Protein AF-A0A443RSM8-F1 (afdb_monomer)

InterPro domains:
  IPR013320 Concanavalin A-like lectin/glucanase domain superfamily [SSF49899] (10-78)

pLDDT: mean 83.16, std 14.56, range [38.69, 96.0]

Mean predicted aligned error: 7.34 Å

Solvent-accessible surface area (backbone atoms only — not comparable to full-atom values): 5716 Å² total; per-residue (Å²): 133,85,79,81,74,86,79,85,79,85,84,87,78,64,90,92,62,83,86,87,75,87,85,68,90,76,60,102,72,84,86,89,88,88,85,87,88,75,90,67,39,63,47,83,76,46,79,48,73,63,98,66,31,37,43,38,34,34,33,53,88,66,40,52,34,39,39,37,26,84,66,84,58,81,48,77,48,67,68,80,130

Nearest PDB structures (foldseek):
  6pnq-assembly1_A  TM=8.403E-01  e=1.232E-01  Mus musculus
  8vl3-assembly1_A  TM=7.201E-01  e=1.309E-01  synthetic construct
  4fmb-assembly2_C  TM=6.339E-01  e=2.168E+00  Shigella flexneri

Structure (mmCIF, N/CA/C/O backbone):
data_AF-A0A443RSM8-F1
#
_entry.id   AF-A0A443RSM8-F1
#
loop_
_atom_site.group_PDB
_atom_site.id
_atom_site.type_symbol
_atom_site.label_atom_id
_atom_site.label_alt_id
_atom_site.label_comp_id
_atom_site.label_asym_id
_atom_site.label_entity_id
_atom_site.label_seq_id
_atom_site.pdbx_PDB_ins_code
_atom_site.Cartn_x
_atom_site.Cartn_y
_atom_site.Cartn_z
_atom_site.occupancy
_atom_site.B_iso_or_equiv
_atom_site.auth_seq_id
_atom_site.auth_comp_id
_atom_site.auth_asym_id
_atom_site.auth_atom_id
_atom_site.pdbx_PDB_model_num
ATOM 1 N N . MET A 1 1 ? -12.048 18.110 -30.670 1.00 38.69 1 MET A N 1
ATOM 2 C CA . MET A 1 1 ? -11.204 18.098 -29.453 1.00 38.69 1 MET A CA 1
ATOM 3 C C . MET A 1 1 ? -12.062 17.638 -28.274 1.00 38.69 1 MET A C 1
ATOM 5 O O . MET A 1 1 ? -12.815 18.439 -27.737 1.00 38.69 1 MET A O 1
ATOM 9 N N . LEU A 1 2 ? -12.052 16.342 -27.930 1.00 39.84 2 LEU A N 1
ATOM 10 C CA . LEU A 1 2 ? -12.844 15.834 -26.801 1.00 39.84 2 LEU A CA 1
ATOM 11 C C . LEU A 1 2 ? -12.265 16.369 -25.486 1.00 39.84 2 LEU A C 1
ATOM 13 O O . LEU A 1 2 ? -11.129 16.059 -25.128 1.00 39.84 2 LEU A O 1
ATOM 17 N N . LYS A 1 3 ? -13.054 17.160 -24.750 1.00 47.25 3 LYS A N 1
ATOM 18 C CA . LYS A 1 3 ? -12.794 17.428 -23.333 1.00 47.25 3 LYS A CA 1
ATOM 19 C C . LYS A 1 3 ? -12.831 16.078 -22.614 1.00 47.25 3 LYS A C 1
ATOM 21 O O . LYS A 1 3 ? -13.896 15.477 -22.515 1.00 47.25 3 LYS A O 1
ATOM 26 N N . LYS A 1 4 ? -11.682 15.587 -22.135 1.00 49.06 4 LYS A N 1
ATOM 27 C CA . LYS A 1 4 ? -11.636 14.434 -21.224 1.00 49.06 4 LYS A CA 1
ATOM 28 C C . LYS A 1 4 ? -12.460 14.798 -19.984 1.00 49.06 4 LYS A C 1
ATOM 30 O O . LYS A 1 4 ? -12.012 15.593 -19.158 1.00 49.06 4 LYS A O 1
ATOM 35 N N . SER A 1 5 ? -13.679 14.272 -19.887 1.00 48.25 5 SER A N 1
ATOM 36 C CA . SER A 1 5 ? -14.498 14.385 -18.682 1.00 48.25 5 SER A CA 1
ATOM 37 C C . SER A 1 5 ? -13.730 13.771 -17.517 1.00 48.25 5 SER A C 1
ATOM 39 O O . SER A 1 5 ? -13.288 12.625 -17.595 1.00 48.25 5 SER A O 1
ATOM 41 N N . LYS A 1 6 ? -13.554 14.529 -16.432 1.00 57.00 6 LYS A N 1
ATOM 42 C CA . LYS A 1 6 ? -13.093 13.969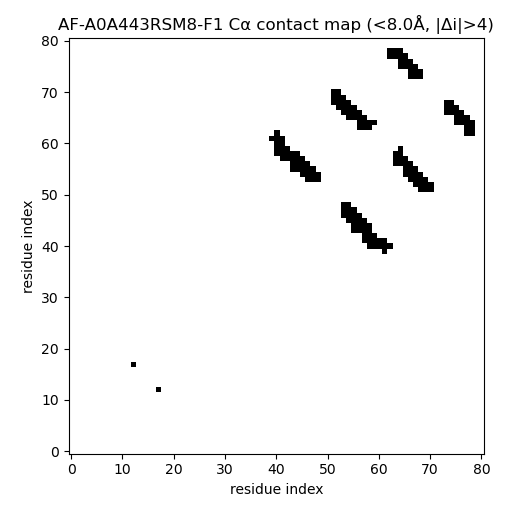 -15.160 1.00 57.00 6 LYS A CA 1
ATOM 43 C C . LYS A 1 6 ? -14.230 13.127 -14.595 1.00 57.00 6 LYS A C 1
ATOM 45 O O . LYS A 1 6 ? -15.160 13.662 -14.001 1.00 57.00 6 LYS A O 1
ATOM 50 N N . ILE A 1 7 ? -14.174 11.821 -14.822 1.00 60.72 7 ILE A N 1
ATOM 51 C CA . ILE A 1 7 ? -15.089 10.876 -14.190 1.00 60.72 7 ILE A CA 1
ATOM 52 C C . ILE A 1 7 ? -14.602 10.689 -12.754 1.00 60.72 7 ILE A C 1
ATOM 54 O O . ILE A 1 7 ? -13.539 10.118 -12.517 1.00 60.72 7 ILE A O 1
ATOM 58 N N . TYR A 1 8 ? -15.362 11.208 -11.795 1.00 60.06 8 TYR A N 1
ATOM 59 C CA . TYR A 1 8 ? -15.190 10.880 -10.385 1.00 60.06 8 TYR A CA 1
ATOM 60 C C . TYR A 1 8 ? -16.043 9.646 -10.098 1.00 60.06 8 TYR A C 1
ATOM 62 O O . TYR A 1 8 ? -17.249 9.758 -9.900 1.00 60.06 8 TYR A O 1
ATOM 70 N N . ALA A 1 9 ? -15.428 8.467 -10.134 1.00 74.94 9 ALA A N 1
ATOM 71 C CA . ALA A 1 9 ? -16.083 7.222 -9.755 1.00 74.94 9 ALA A CA 1
ATOM 72 C C . ALA A 1 9 ? -15.723 6.879 -8.305 1.00 74.94 9 ALA A C 1
ATOM 74 O O . ALA A 1 9 ? -14.547 6.829 -7.945 1.00 74.94 9 ALA A O 1
ATOM 75 N N . PHE A 1 10 ? -16.740 6.643 -7.478 1.00 86.00 10 PHE A N 1
ATOM 76 C CA . PHE A 1 10 ? -16.567 6.035 -6.164 1.00 86.00 10 PHE A CA 1
ATOM 77 C C . PHE A 1 10 ? -16.790 4.534 -6.299 1.00 86.00 10 PHE A C 1
ATOM 79 O O . PHE A 1 10 ? -17.739 4.100 -6.948 1.00 86.00 10 PHE A O 1
ATOM 86 N N . VAL A 1 11 ? -15.921 3.746 -5.679 1.00 90.12 11 VAL A N 1
ATOM 87 C CA . VAL A 1 11 ? -16.021 2.288 -5.660 1.00 90.12 11 VAL A CA 1
ATOM 88 C C . VAL A 1 11 ? -15.847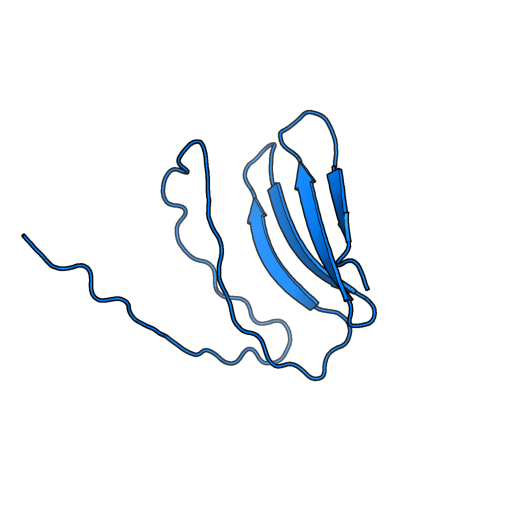 1.802 -4.226 1.00 90.12 11 VAL A C 1
ATOM 90 O O . VAL A 1 11 ? -15.063 2.365 -3.459 1.00 90.12 11 VAL A O 1
ATOM 93 N N . SER A 1 12 ? -16.601 0.771 -3.859 1.00 92.31 12 SER A N 1
ATOM 94 C CA . SER A 1 12 ? -16.481 0.095 -2.571 1.00 92.31 12 SER A CA 1
ATOM 95 C C . SER A 1 12 ? -15.880 -1.286 -2.781 1.00 92.31 12 SER A C 1
ATOM 97 O O . SER A 1 12 ? -16.373 -2.071 -3.589 1.00 92.31 12 SER A O 1
ATOM 99 N N . PHE A 1 13 ? -14.817 -1.574 -2.037 1.00 92.25 13 PHE A N 1
ATOM 100 C CA . PHE A 1 13 ? -14.182 -2.883 -2.003 1.00 92.25 13 PHE A CA 1
ATOM 101 C C . PHE A 1 13 ? -14.620 -3.609 -0.735 1.00 92.25 13 PHE A C 1
ATOM 103 O O . PHE A 1 13 ? -14.539 -3.059 0.365 1.00 92.25 13 PHE A O 1
ATOM 110 N N . TYR A 1 14 ? -15.085 -4.841 -0.909 1.00 89.69 14 TYR A N 1
ATOM 111 C CA . TYR A 1 14 ? -15.415 -5.761 0.171 1.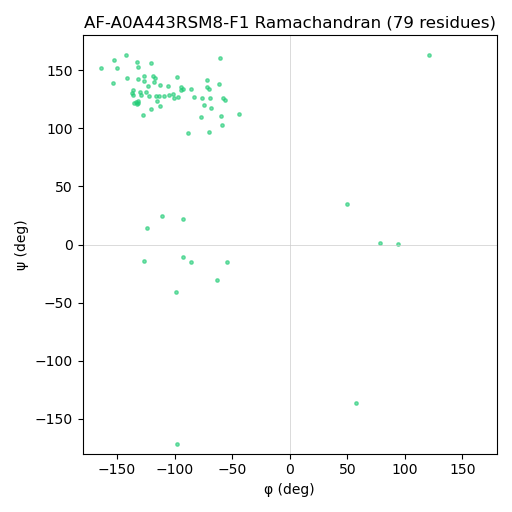00 89.69 14 TYR A CA 1
ATOM 112 C C . TYR A 1 14 ? -14.480 -6.964 0.061 1.00 89.69 14 TYR A C 1
ATOM 114 O O . TYR A 1 14 ? -14.140 -7.382 -1.050 1.00 89.69 14 TYR A O 1
ATOM 122 N N . ASP A 1 15 ? -14.066 -7.492 1.208 1.00 87.19 15 ASP A N 1
ATOM 123 C CA . ASP A 1 15 ? -13.163 -8.640 1.315 1.00 87.19 15 ASP A CA 1
ATOM 124 C C . ASP A 1 15 ? -11.817 -8.413 0.600 1.00 87.19 15 ASP A C 1
ATOM 126 O O . ASP A 1 15 ? -11.213 -7.350 0.736 1.00 87.19 15 ASP A O 1
ATOM 130 N N . SER A 1 16 ? -11.323 -9.411 -0.135 1.00 87.75 16 SER A N 1
ATOM 131 C CA . SER A 1 16 ? -10.040 -9.397 -0.851 1.00 87.75 16 SER A CA 1
ATOM 132 C C . SER A 1 16 ? -10.157 -8.939 -2.311 1.00 87.75 16 SER A C 1
ATOM 134 O O . SER A 1 16 ? -9.306 -9.257 -3.143 1.00 87.75 16 SER A O 1
ATOM 136 N N . ARG A 1 17 ? -11.223 -8.208 -2.656 1.00 88.81 17 ARG A N 1
ATOM 137 C CA . ARG A 1 17 ? -11.459 -7.752 -4.030 1.00 88.81 17 ARG A CA 1
ATOM 138 C C . ARG A 1 17 ? -10.491 -6.642 -4.431 1.00 88.81 17 ARG A C 1
ATOM 140 O O . ARG A 1 17 ? -10.226 -5.725 -3.660 1.00 88.81 17 ARG A O 1
ATOM 147 N N . LEU A 1 18 ? -10.051 -6.693 -5.686 1.00 90.31 18 LEU A N 1
ATOM 148 C CA . LEU A 1 18 ? -9.213 -5.680 -6.320 1.00 90.31 18 LEU A CA 1
ATOM 149 C C . LEU A 1 18 ? -9.765 -5.317 -7.698 1.00 90.31 18 LEU A C 1
ATOM 151 O O . LEU A 1 18 ? -10.466 -6.110 -8.327 1.00 90.31 18 LEU A O 1
ATOM 155 N N . LEU A 1 19 ? -9.421 -4.122 -8.170 1.00 90.31 19 LEU A N 1
ATOM 156 C CA . LEU A 1 19 ? -9.677 -3.678 -9.535 1.00 90.31 19 LEU A CA 1
ATOM 157 C C . LEU A 1 19 ? -8.333 -3.534 -10.246 1.00 90.31 19 LEU A C 1
ATOM 159 O O . LEU A 1 19 ? -7.502 -2.734 -9.823 1.00 90.31 19 LEU A O 1
ATOM 163 N N . SER A 1 20 ? -8.138 -4.299 -11.319 1.00 89.94 20 SER A N 1
ATOM 164 C CA . SER A 1 20 ? -6.979 -4.148 -12.198 1.00 89.94 20 SER A CA 1
ATOM 165 C C . SER A 1 20 ? -7.342 -3.234 -13.363 1.00 89.94 20 SER A C 1
ATOM 167 O O . SER A 1 20 ? -8.402 -3.391 -13.972 1.00 89.94 20 SER A O 1
ATOM 169 N N . LEU A 1 21 ? -6.479 -2.265 -13.650 1.00 85.12 21 LEU A N 1
ATOM 170 C CA . LEU A 1 21 ? -6.643 -1.309 -14.741 1.00 85.12 21 LEU A CA 1
ATOM 171 C C . LEU A 1 21 ? -5.477 -1.472 -15.723 1.00 85.12 21 LEU A C 1
ATOM 173 O O . LEU A 1 21 ? -4.361 -1.756 -15.281 1.00 85.12 21 LEU A O 1
ATOM 177 N N . PRO A 1 22 ? -5.702 -1.291 -17.037 1.00 81.44 22 PRO A N 1
ATOM 178 C CA . PRO A 1 22 ? -4.624 -1.353 -18.011 1.00 81.44 22 PRO A CA 1
ATOM 179 C C . PRO A 1 22 ? -3.592 -0.260 -17.722 1.00 81.44 22 PRO A C 1
ATOM 181 O O . PRO A 1 22 ? -3.935 0.882 -17.407 1.00 81.44 22 PRO A O 1
ATOM 184 N N . PHE A 1 23 ? -2.322 -0.629 -17.835 1.00 70.56 23 PHE A N 1
ATOM 185 C CA . PHE A 1 23 ? -1.211 0.288 -17.648 1.00 70.56 23 PHE A CA 1
ATOM 186 C C . PHE A 1 23 ? -1.105 1.213 -18.868 1.00 70.56 23 PHE A C 1
ATOM 188 O O . PHE A 1 23 ? -0.928 0.736 -19.988 1.00 70.56 23 PHE A O 1
ATOM 195 N N . GLU A 1 24 ? -1.215 2.529 -18.677 1.00 64.69 24 GLU A N 1
ATOM 196 C CA . GLU A 1 24 ? -0.813 3.490 -19.710 1.00 64.69 24 GLU A CA 1
ATOM 197 C C . GLU A 1 24 ? 0.639 3.904 -19.480 1.00 64.69 24 GLU A C 1
ATOM 199 O O . GLU A 1 24 ? 1.018 4.223 -18.353 1.00 64.69 24 GLU A O 1
ATOM 204 N N . ASN A 1 25 ? 1.433 3.913 -20.558 1.00 55.88 25 ASN A N 1
ATOM 205 C CA . ASN A 1 25 ? 2.860 4.239 -20.547 1.00 55.88 25 ASN A CA 1
ATOM 206 C C . ASN A 1 25 ? 3.150 5.468 -19.674 1.00 55.88 25 ASN A C 1
ATOM 208 O O . ASN A 1 25 ? 2.744 6.596 -19.978 1.00 55.88 25 ASN A O 1
ATOM 212 N N . SER A 1 26 ? 3.851 5.230 -18.567 1.00 56.88 26 SER A N 1
ATOM 213 C CA . SER A 1 26 ? 4.109 6.232 -17.547 1.00 56.88 26 SER A CA 1
ATOM 214 C C . SER A 1 26 ? 5.063 7.296 -18.076 1.00 56.88 26 SER A C 1
ATOM 216 O O . SER A 1 26 ? 6.172 7.006 -18.525 1.00 56.88 26 SER A O 1
ATOM 218 N N . ARG A 1 27 ? 4.640 8.557 -17.980 1.00 61.53 27 ARG A N 1
ATOM 219 C CA . ARG A 1 27 ? 5.536 9.712 -18.100 1.00 61.53 27 ARG A CA 1
ATOM 220 C C . ARG A 1 27 ? 6.595 9.641 -16.991 1.00 61.53 27 ARG A C 1
ATOM 222 O O . ARG A 1 27 ? 6.355 9.033 -15.951 1.00 61.53 27 ARG A O 1
ATOM 229 N N . SER A 1 28 ? 7.712 10.347 -17.166 1.00 67.19 28 SER A N 1
ATOM 230 C CA . SER A 1 28 ? 8.785 10.478 -16.159 1.00 67.19 28 SER A CA 1
ATOM 231 C C . SER A 1 28 ? 8.308 10.978 -14.787 1.00 67.19 28 SER A C 1
ATOM 233 O O . SER A 1 28 ? 9.025 10.873 -13.797 1.00 67.19 28 SER A O 1
ATOM 235 N N . THR A 1 29 ? 7.096 11.531 -14.702 1.00 72.56 29 THR A N 1
ATOM 236 C CA . THR A 1 29 ? 6.443 11.914 -13.451 1.00 72.56 29 THR A CA 1
ATOM 237 C C . THR A 1 29 ? 4.983 11.476 -13.460 1.00 72.56 29 THR A C 1
ATOM 239 O O . THR A 1 29 ? 4.247 11.755 -14.409 1.00 72.56 29 THR A O 1
ATOM 242 N N . SER A 1 30 ? 4.554 10.848 -12.366 1.00 76.00 30 SER A N 1
ATOM 243 C CA . SER A 1 30 ? 3.167 10.441 -12.131 1.00 76.00 30 SER A CA 1
ATOM 244 C C . SER A 1 30 ? 2.610 11.149 -10.898 1.00 76.00 30 SER A C 1
ATOM 246 O O . SER A 1 30 ? 3.301 11.300 -9.893 1.00 76.00 30 SER A O 1
ATOM 248 N N . LYS A 1 31 ? 1.350 11.592 -10.965 1.00 82.62 31 LYS A N 1
ATOM 249 C CA . LYS A 1 31 ? 0.637 12.200 -9.833 1.00 82.62 31 LYS A CA 1
ATOM 250 C C . LYS A 1 31 ? -0.601 11.374 -9.520 1.00 82.62 31 LYS A C 1
ATOM 252 O O . LYS A 1 31 ? -1.514 11.302 -10.338 1.00 82.62 31 LYS A O 1
ATOM 257 N N . ILE A 1 32 ? -0.633 10.792 -8.327 1.00 83.31 32 ILE A N 1
ATOM 258 C CA . ILE A 1 32 ? -1.752 9.986 -7.839 1.00 83.31 32 ILE A CA 1
ATOM 259 C C . ILE A 1 32 ? -2.522 10.812 -6.806 1.00 83.31 32 ILE A C 1
ATOM 261 O O . ILE A 1 32 ? -1.934 11.362 -5.877 1.00 83.31 32 ILE A O 1
ATOM 265 N N . LEU A 1 33 ? -3.840 10.919 -6.981 1.00 87.50 33 LEU A N 1
ATOM 266 C CA . LEU A 1 33 ? -4.742 11.582 -6.043 1.00 87.50 33 LEU A CA 1
ATOM 267 C C . LEU A 1 33 ? -5.955 10.684 -5.808 1.00 87.50 33 LEU A C 1
ATOM 269 O O . LEU A 1 33 ? -6.670 10.359 -6.752 1.00 87.50 33 LEU A O 1
ATOM 273 N N . PHE A 1 34 ? -6.205 10.322 -4.553 1.00 87.50 34 PHE A N 1
ATOM 274 C CA . PHE A 1 34 ? -7.364 9.525 -4.159 1.00 87.50 34 PHE A CA 1
ATOM 275 C C . PHE A 1 34 ? -7.931 10.001 -2.820 1.00 87.50 34 PHE A C 1
ATOM 277 O O . PHE A 1 34 ? -7.279 10.710 -2.056 1.00 87.50 34 PHE A O 1
ATOM 284 N N . ARG A 1 35 ? -9.169 9.589 -2.540 1.00 91.00 35 ARG A N 1
ATOM 285 C CA . ARG A 1 35 ? -9.807 9.693 -1.226 1.00 91.00 35 ARG A CA 1
ATOM 286 C C . ARG A 1 35 ? -10.262 8.300 -0.833 1.00 91.00 35 ARG A C 1
ATOM 288 O O . ARG A 1 35 ? -10.917 7.633 -1.628 1.00 91.00 35 ARG A O 1
ATOM 295 N N . ILE A 1 36 ? -9.934 7.883 0.380 1.00 91.81 36 ILE A N 1
ATOM 296 C CA . ILE A 1 36 ? -10.323 6.582 0.914 1.00 91.81 36 ILE A CA 1
ATOM 297 C C . ILE A 1 36 ? -11.031 6.753 2.254 1.00 91.81 36 ILE A C 1
ATOM 299 O O . ILE A 1 36 ? -10.691 7.633 3.043 1.00 91.81 36 ILE A O 1
ATOM 303 N N . LYS A 1 37 ? -12.019 5.894 2.502 1.00 93.88 37 LYS A N 1
ATOM 304 C CA . LYS A 1 37 ? -12.650 5.700 3.805 1.00 93.88 37 LYS A CA 1
ATOM 305 C C . LYS A 1 37 ? -12.711 4.200 4.072 1.00 93.88 37 LYS A C 1
ATOM 307 O O . LYS A 1 37 ? -13.296 3.466 3.284 1.00 93.88 37 LYS A O 1
ATOM 312 N N . THR A 1 38 ? -12.104 3.750 5.164 1.00 94.44 38 THR A N 1
ATOM 313 C CA . THR A 1 38 ? -12.095 2.341 5.572 1.00 94.44 38 THR A CA 1
ATOM 314 C C . THR A 1 38 ? -12.015 2.237 7.093 1.00 94.44 38 THR A C 1
ATOM 316 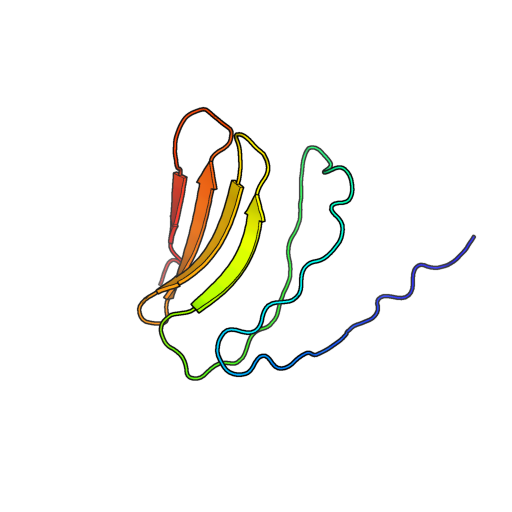O O . THR A 1 38 ? -11.490 3.138 7.740 1.00 94.44 38 THR A O 1
ATOM 319 N N . TYR A 1 39 ? -12.549 1.152 7.656 1.00 94.69 39 TYR A N 1
ATOM 320 C CA . TYR A 1 39 ? -12.363 0.789 9.068 1.00 94.69 39 TYR A CA 1
ATOM 321 C C . TYR A 1 39 ? -11.171 -0.161 9.271 1.00 94.69 39 TYR A C 1
ATOM 323 O O . TYR A 1 39 ? -10.786 -0.446 10.401 1.00 94.69 39 TYR A O 1
ATOM 331 N N . ARG A 1 40 ? -10.606 -0.703 8.184 1.00 94.69 40 ARG A N 1
ATOM 332 C CA . ARG A 1 40 ? -9.452 -1.604 8.246 1.00 94.69 40 ARG A CA 1
ATOM 333 C C . ARG A 1 40 ? -8.210 -0.794 8.608 1.00 94.69 40 ARG A C 1
ATOM 335 O O . ARG A 1 40 ? -7.986 0.255 8.023 1.00 94.69 40 ARG A O 1
ATOM 342 N N . SER A 1 41 ? -7.387 -1.304 9.522 1.00 95.19 41 SER A N 1
ATOM 343 C CA . SER A 1 41 ? -6.076 -0.723 9.854 1.00 95.19 41 SER A CA 1
ATOM 344 C C . SER A 1 41 ? -4.955 -1.202 8.925 1.00 95.19 41 SER A C 1
ATOM 346 O O . SER A 1 41 ? -3.888 -0.592 8.897 1.00 95.19 41 SER A O 1
ATOM 348 N N . HIS A 1 42 ? -5.205 -2.276 8.169 1.00 95.38 42 HIS A N 1
ATOM 349 C CA . HIS A 1 42 ? -4.266 -2.892 7.235 1.00 95.38 42 HIS A CA 1
ATOM 350 C C . HIS A 1 42 ? -4.942 -3.142 5.891 1.00 95.38 42 HIS A C 1
ATOM 352 O O . HIS A 1 42 ? -5.976 -3.812 5.844 1.00 95.38 42 HIS A O 1
ATOM 358 N N . ALA A 1 43 ? -4.380 -2.593 4.813 1.00 94.38 43 ALA A N 1
ATOM 359 C CA . ALA A 1 43 ? -4.892 -2.778 3.455 1.00 94.38 43 ALA A CA 1
ATOM 360 C C . ALA A 1 43 ? -3.858 -2.377 2.393 1.00 94.38 43 ALA A C 1
ATOM 362 O O . ALA A 1 43 ? -3.059 -1.465 2.607 1.00 94.38 43 ALA A O 1
ATOM 363 N N . ILE A 1 44 ? -3.934 -2.997 1.214 1.00 94.75 44 ILE A N 1
ATOM 364 C CA . ILE A 1 44 ? -3.315 -2.458 -0.002 1.00 94.75 44 ILE A CA 1
ATOM 365 C C . ILE A 1 44 ? -4.285 -1.437 -0.592 1.00 94.75 44 ILE A C 1
ATOM 367 O O . ILE A 1 44 ? -5.457 -1.743 -0.801 1.00 94.75 44 ILE A O 1
ATOM 371 N N . ILE A 1 45 ? -3.800 -0.221 -0.838 1.00 94.25 45 ILE A N 1
ATOM 372 C CA . ILE A 1 45 ? -4.606 0.870 -1.398 1.00 94.25 45 ILE A CA 1
ATOM 373 C C . ILE A 1 45 ? -4.374 0.999 -2.900 1.00 94.25 45 ILE A C 1
ATOM 375 O O . ILE A 1 45 ? -5.314 1.229 -3.657 1.00 94.25 45 ILE A O 1
ATOM 379 N N . PHE A 1 46 ? -3.123 0.858 -3.333 1.00 93.31 46 PHE A N 1
ATOM 380 C CA . PHE A 1 46 ? -2.735 0.979 -4.732 1.00 93.31 46 PHE A CA 1
ATOM 381 C C . PHE A 1 46 ? -1.468 0.172 -4.999 1.00 93.31 46 PHE A C 1
ATOM 383 O O . PHE A 1 46 ? -0.535 0.220 -4.198 1.00 93.31 46 PHE A O 1
ATOM 390 N N . LEU A 1 47 ? -1.423 -0.515 -6.138 1.00 92.81 47 LEU A N 1
ATOM 391 C CA . LEU A 1 47 ? -0.237 -1.198 -6.633 1.00 92.81 47 LEU A CA 1
ATOM 392 C C . LEU A 1 47 ? -0.093 -0.939 -8.131 1.00 92.81 47 LEU A C 1
ATOM 394 O O . LEU A 1 47 ? -1.022 -1.154 -8.905 1.00 92.81 47 LEU A O 1
ATOM 398 N N . SER A 1 48 ? 1.104 -0.526 -8.515 1.00 90.06 48 SER A N 1
ATOM 399 C CA . SER A 1 48 ? 1.575 -0.482 -9.890 1.00 90.06 48 SER A CA 1
ATOM 400 C C . SER A 1 48 ? 2.902 -1.220 -9.921 1.00 90.06 48 SER A C 1
ATOM 402 O O . SER A 1 48 ? 3.858 -0.731 -9.328 1.00 90.06 48 SER A O 1
ATOM 404 N N . ALA A 1 49 ? 2.966 -2.380 -10.565 1.00 89.19 49 ALA A N 1
ATOM 405 C CA . ALA A 1 49 ? 4.176 -3.194 -10.617 1.00 89.19 49 ALA A CA 1
ATOM 406 C C . ALA A 1 49 ? 4.497 -3.582 -12.059 1.00 89.19 49 ALA A C 1
ATOM 408 O O . ALA A 1 49 ? 3.634 -4.093 -12.775 1.00 89.19 49 ALA A O 1
ATOM 409 N N . GLY A 1 50 ? 5.736 -3.327 -12.457 1.00 85.81 50 GLY A N 1
ATOM 410 C CA . GLY A 1 50 ? 6.363 -3.905 -13.630 1.00 85.81 50 GLY A CA 1
ATOM 411 C C . GLY A 1 50 ? 7.247 -5.097 -13.248 1.00 85.81 50 GLY A C 1
ATOM 412 O O . GLY A 1 50 ? 7.244 -5.552 -12.103 1.00 85.81 50 GLY A O 1
ATOM 413 N N . PRO A 1 51 ? 8.020 -5.633 -14.206 1.00 85.44 51 PRO A N 1
ATOM 414 C CA . PRO A 1 51 ? 8.896 -6.778 -13.961 1.00 85.44 51 PRO A CA 1
ATOM 415 C C . PRO A 1 51 ? 10.018 -6.512 -12.948 1.00 85.44 51 PRO A C 1
ATOM 417 O O . PRO A 1 51 ? 10.468 -7.438 -12.281 1.00 85.44 51 PRO A O 1
ATOM 420 N N . MET A 1 52 ? 10.498 -5.267 -12.866 1.00 85.31 52 MET A N 1
ATOM 421 C CA . MET A 1 52 ? 11.689 -4.882 -12.089 1.00 85.31 52 MET A CA 1
ATOM 422 C C . MET A 1 52 ? 11.418 -3.732 -11.113 1.00 85.31 52 MET A C 1
ATOM 424 O O . MET A 1 52 ? 12.234 -3.458 -10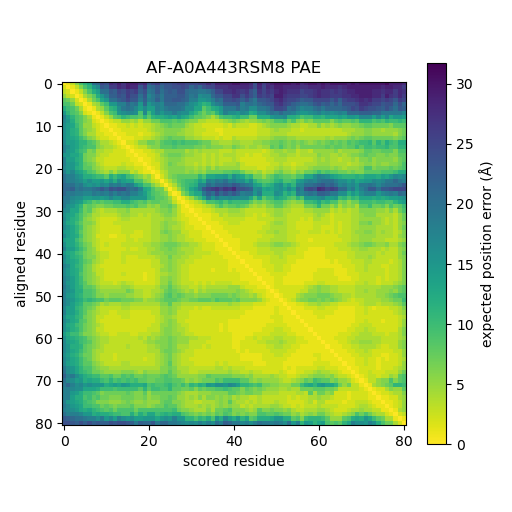.233 1.00 85.31 52 MET A O 1
ATOM 428 N N . ASP A 1 53 ? 10.290 -3.046 -11.271 1.00 88.31 53 ASP A N 1
ATOM 429 C CA . ASP A 1 53 ? 9.932 -1.850 -10.532 1.00 88.31 53 ASP A CA 1
ATOM 430 C C . ASP A 1 53 ? 8.509 -1.939 -9.985 1.00 88.31 53 ASP A C 1
ATOM 432 O O . ASP A 1 53 ? 7.639 -2.633 -10.512 1.00 88.31 53 ASP A O 1
ATOM 436 N N . TYR A 1 54 ? 8.260 -1.238 -8.886 1.00 91.31 54 TYR A N 1
ATOM 437 C CA . TYR A 1 54 ? 6.912 -1.107 -8.366 1.00 91.31 54 TYR A CA 1
ATOM 438 C C . TYR A 1 54 ? 6.731 0.186 -7.589 1.00 91.31 54 TYR A C 1
ATOM 440 O O . TYR A 1 54 ? 7.671 0.771 -7.055 1.00 91.31 54 TYR A O 1
ATOM 448 N N . PHE A 1 55 ? 5.470 0.571 -7.472 1.00 91.62 55 PHE A N 1
ATOM 449 C CA . PHE A 1 55 ? 4.984 1.619 -6.603 1.00 91.62 55 PHE A CA 1
ATOM 450 C C . PHE A 1 55 ? 3.763 1.096 -5.844 1.00 91.62 55 PHE A C 1
ATOM 452 O O . PHE A 1 55 ? 2.766 0.680 -6.441 1.00 91.62 55 PHE A O 1
ATOM 459 N N . LEU A 1 56 ? 3.851 1.102 -4.519 1.00 94.38 56 LEU A N 1
ATOM 460 C CA . LEU A 1 56 ? 2.889 0.490 -3.613 1.00 94.38 56 LEU A CA 1
ATOM 461 C C . LEU A 1 56 ? 2.477 1.494 -2.537 1.00 94.38 56 LEU A C 1
ATOM 463 O O . LEU A 1 56 ? 3.318 2.102 -1.879 1.00 94.38 56 LEU A O 1
ATOM 467 N N . ILE A 1 57 ? 1.170 1.633 -2.329 1.00 95.19 57 ILE A N 1
ATOM 468 C CA . ILE A 1 57 ? 0.602 2.371 -1.202 1.00 95.19 57 ILE A CA 1
ATOM 469 C C . ILE A 1 57 ? -0.159 1.389 -0.321 1.00 95.19 57 ILE A C 1
ATOM 471 O O . ILE A 1 57 ? -1.101 0.733 -0.776 1.00 95.19 57 ILE A O 1
ATOM 475 N N . THR A 1 58 ? 0.218 1.330 0.950 1.00 96.00 58 THR A N 1
ATOM 476 C CA . THR A 1 58 ? -0.437 0.516 1.973 1.00 96.00 58 THR A CA 1
ATOM 477 C C . THR A 1 58 ? -0.962 1.382 3.105 1.00 96.00 58 THR A C 1
ATOM 479 O O . THR A 1 58 ? -0.495 2.493 3.363 1.00 96.00 58 THR A O 1
ATOM 482 N N . LEU A 1 59 ? -1.960 0.847 3.793 1.00 95.56 59 LEU A N 1
ATOM 483 C CA . LEU A 1 59 ? -2.314 1.243 5.140 1.00 95.56 59 LEU A CA 1
ATOM 484 C C . LEU A 1 59 ? -1.728 0.192 6.081 1.00 95.56 59 LEU A C 1
ATOM 486 O O . LEU A 1 59 ? -1.978 -0.998 5.892 1.00 95.56 59 LEU A O 1
ATOM 490 N N . GLU A 1 6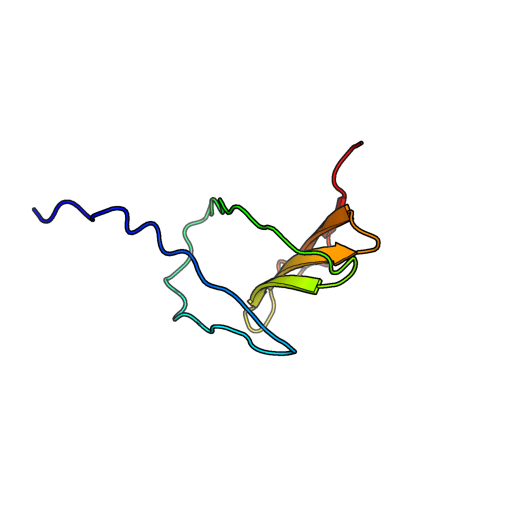0 ? -0.944 0.617 7.064 1.00 95.38 60 GLU A N 1
ATOM 491 C CA . GLU A 1 60 ? -0.321 -0.258 8.059 1.00 95.38 60 GLU A CA 1
ATOM 492 C C . GLU A 1 60 ? -0.478 0.371 9.437 1.00 95.38 60 GLU A C 1
ATOM 494 O O . GLU A 1 60 ? -0.054 1.507 9.651 1.00 95.38 60 GLU A O 1
ATOM 499 N N . ASN A 1 61 ? -1.111 -0.350 10.366 1.00 94.19 61 ASN A N 1
ATOM 500 C CA . ASN A 1 61 ? -1.523 0.183 11.668 1.00 94.19 61 ASN A CA 1
ATOM 501 C C . ASN A 1 61 ? -2.303 1.512 11.572 1.00 94.19 61 ASN A C 1
ATOM 503 O O . ASN A 1 61 ? -2.170 2.378 12.429 1.00 94.19 61 ASN A O 1
ATOM 507 N N . GLY A 1 62 ? -3.115 1.687 10.524 1.00 93.00 62 GLY A N 1
ATOM 508 C CA . GLY A 1 62 ? -3.885 2.916 10.298 1.00 93.00 62 GLY A CA 1
ATOM 509 C C . GLY A 1 62 ? -3.083 4.089 9.720 1.00 93.00 62 GLY A C 1
ATOM 510 O O . GLY A 1 62 ? -3.665 5.141 9.468 1.00 93.00 62 GLY A O 1
ATOM 511 N N . THR A 1 63 ? -1.790 3.906 9.446 1.00 93.06 63 THR A N 1
ATOM 512 C CA . THR A 1 63 ? -0.915 4.928 8.859 1.00 93.06 63 THR A CA 1
ATOM 513 C C . THR A 1 63 ? -0.629 4.610 7.400 1.00 93.06 63 THR A C 1
ATOM 515 O O . THR A 1 63 ? -0.341 3.463 7.048 1.00 93.06 63 THR A O 1
ATOM 518 N N . LEU A 1 64 ? -0.687 5.624 6.533 1.00 93.75 64 LEU A N 1
ATOM 519 C CA . LEU A 1 64 ? -0.304 5.457 5.134 1.00 93.75 64 LEU A CA 1
ATOM 520 C C . LEU A 1 64 ? 1.210 5.271 5.005 1.00 93.75 64 LEU A C 1
ATOM 522 O O . LEU A 1 64 ? 2.004 6.035 5.563 1.00 93.75 64 LEU A O 1
ATOM 526 N N . LYS A 1 65 ? 1.601 4.275 4.213 1.00 95.25 65 LYS A N 1
ATOM 527 C CA . LYS A 1 65 ? 2.982 4.039 3.802 1.00 95.25 65 LYS A CA 1
ATOM 528 C C . LYS A 1 65 ? 3.059 3.940 2.289 1.00 95.25 65 LYS A C 1
ATOM 530 O O . LYS A 1 65 ? 2.192 3.353 1.643 1.00 95.25 65 LYS A O 1
ATOM 535 N N . VAL A 1 66 ? 4.113 4.519 1.734 1.00 94.69 66 VAL A N 1
ATOM 536 C CA . VAL A 1 66 ? 4.432 4.456 0.311 1.00 94.69 66 VAL A CA 1
ATOM 537 C C . VAL A 1 66 ? 5.753 3.723 0.170 1.00 94.69 66 VAL A C 1
ATOM 539 O O . VAL A 1 66 ? 6.726 4.081 0.828 1.00 94.69 66 VAL A O 1
ATOM 542 N N . ARG A 1 67 ? 5.785 2.700 -0.675 1.00 94.62 67 ARG A N 1
ATOM 543 C CA . ARG A 1 67 ? 6.977 1.915 -0.988 1.00 94.62 67 ARG A CA 1
ATOM 544 C C . ARG A 1 67 ? 7.209 1.957 -2.486 1.00 94.62 67 ARG A C 1
ATOM 546 O O . ARG A 1 67 ? 6.259 1.829 -3.259 1.00 94.62 67 ARG A O 1
ATOM 553 N N . THR A 1 68 ? 8.449 2.151 -2.897 1.00 91.62 68 THR A N 1
ATOM 554 C CA . THR A 1 68 ? 8.811 2.188 -4.312 1.00 91.62 68 THR A CA 1
ATOM 555 C C . THR A 1 68 ? 10.143 1.498 -4.528 1.00 91.62 68 THR A C 1
ATOM 557 O O . THR A 1 68 ? 11.044 1.603 -3.697 1.00 91.62 68 THR A O 1
ATOM 560 N N . ASN A 1 69 ? 10.272 0.805 -5.648 1.00 90.56 69 ASN A N 1
ATOM 561 C CA . ASN A 1 69 ? 11.535 0.261 -6.118 1.00 90.56 69 ASN A CA 1
ATOM 562 C C . ASN A 1 69 ? 11.627 0.539 -7.614 1.00 90.56 69 ASN A C 1
ATOM 564 O O . ASN A 1 69 ? 10.703 0.218 -8.352 1.00 90.56 69 ASN A O 1
ATOM 568 N N . HIS A 1 70 ? 12.738 1.127 -8.049 1.00 83.25 70 HIS A N 1
ATOM 569 C CA . HIS A 1 70 ? 13.009 1.437 -9.455 1.00 83.25 70 HIS A CA 1
ATOM 570 C C . HIS A 1 70 ? 14.133 0.561 -10.038 1.00 83.25 70 HIS A C 1
ATOM 572 O O . HIS A 1 70 ? 14.814 0.962 -10.976 1.00 83.25 70 HIS A O 1
ATOM 578 N N . GLY A 1 71 ? 14.364 -0.619 -9.455 1.00 81.75 71 GLY A N 1
ATOM 579 C CA . GLY A 1 71 ? 15.401 -1.571 -9.860 1.00 81.75 71 GLY A CA 1
ATOM 580 C C . GLY A 1 71 ? 16.729 -1.441 -9.103 1.00 81.75 71 GLY A C 1
ATOM 581 O O . GLY A 1 71 ? 17.651 -2.206 -9.365 1.00 81.75 71 GLY A O 1
ATOM 582 N N . SER A 1 72 ? 16.841 -0.509 -8.151 1.00 83.44 72 SER A N 1
ATOM 583 C CA . SER A 1 72 ? 18.076 -0.242 -7.391 1.00 83.44 72 SER A CA 1
ATOM 584 C C . SER A 1 72 ? 17.909 -0.352 -5.870 1.00 83.44 72 SER A C 1
ATOM 586 O O . SER A 1 72 ? 18.763 0.124 -5.125 1.00 83.44 72 SER A O 1
ATOM 588 N N . GLY A 1 73 ? 16.808 -0.947 -5.402 1.00 84.94 73 GLY A N 1
ATOM 589 C CA . GLY A 1 73 ? 16.481 -1.097 -3.981 1.00 84.94 73 GLY A CA 1
ATOM 590 C C . GLY A 1 73 ? 15.155 -0.434 -3.600 1.00 84.94 73 GLY A C 1
ATOM 591 O O . GLY A 1 73 ? 14.606 0.376 -4.347 1.00 84.94 73 GLY A O 1
ATOM 592 N N . GLU A 1 74 ? 14.619 -0.810 -2.437 1.00 91.19 74 GLU A N 1
ATOM 593 C CA . GLU A 1 74 ? 13.350 -0.285 -1.919 1.00 91.19 74 GLU A CA 1
ATOM 594 C C . GLU A 1 74 ? 13.565 1.023 -1.147 1.00 91.19 74 GLU A C 1
ATOM 596 O O . GLU A 1 74 ? 14.438 1.126 -0.285 1.00 91.19 74 GLU A O 1
ATOM 601 N N . ALA A 1 75 ? 12.716 2.008 -1.427 1.00 91.31 75 ALA A N 1
ATOM 602 C CA . ALA A 1 75 ? 12.555 3.209 -0.623 1.00 91.31 75 ALA A CA 1
ATOM 603 C C . ALA A 1 75 ? 11.166 3.216 0.023 1.00 91.31 75 ALA A C 1
ATOM 605 O O . ALA A 1 75 ? 10.164 2.911 -0.630 1.00 91.31 75 ALA A O 1
ATOM 606 N N . ILE A 1 76 ? 11.102 3.604 1.300 1.00 92.12 76 ILE A N 1
ATOM 607 C CA . ILE A 1 76 ? 9.863 3.668 2.079 1.00 92.12 76 ILE A CA 1
ATOM 608 C C . ILE A 1 76 ? 9.665 5.092 2.592 1.00 92.12 76 ILE A C 1
ATOM 610 O O . ILE A 1 76 ? 10.539 5.666 3.239 1.00 92.12 76 ILE A O 1
ATOM 614 N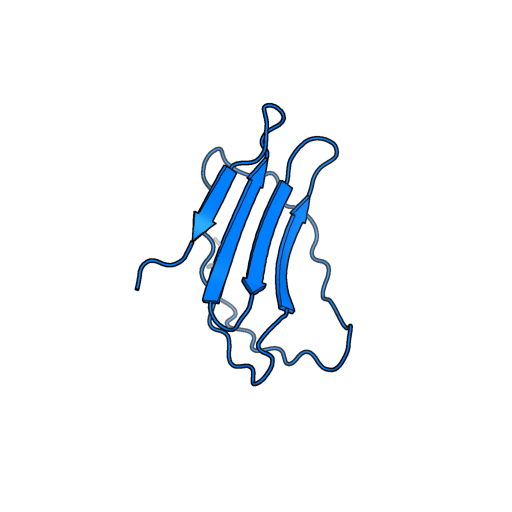 N . LEU A 1 77 ? 8.486 5.649 2.331 1.00 89.88 77 LEU A N 1
ATOM 615 C CA . L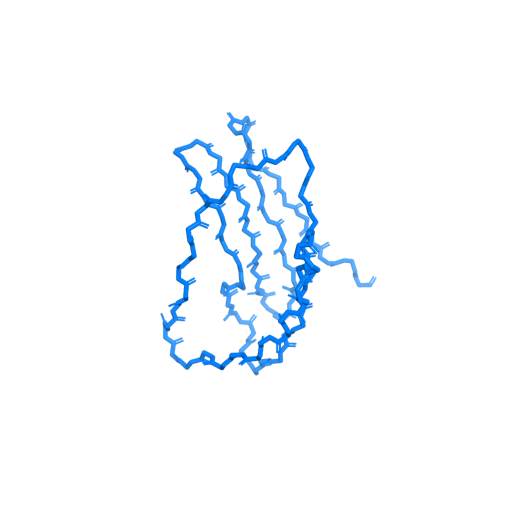EU A 1 77 ? 8.022 6.909 2.888 1.00 89.88 77 LEU A CA 1
ATOM 616 C C . LEU A 1 77 ? 6.840 6.641 3.818 1.00 89.88 77 LEU A C 1
ATOM 618 O O . LEU A 1 77 ? 5.842 6.028 3.437 1.00 89.88 77 LEU A O 1
ATOM 622 N N . HIS A 1 78 ? 6.943 7.147 5.039 1.00 88.19 78 HIS A N 1
ATOM 623 C CA . HIS A 1 78 ? 5.866 7.112 6.018 1.00 88.19 78 HIS A CA 1
ATOM 624 C C . HIS A 1 78 ? 5.120 8.442 6.011 1.00 88.19 78 HIS A C 1
ATOM 626 O O . HIS A 1 78 ? 5.734 9.500 5.856 1.00 88.19 78 HIS A O 1
ATOM 632 N N . GLN A 1 79 ? 3.803 8.402 6.220 1.00 81.12 79 GLN A N 1
ATOM 633 C CA . GLN A 1 79 ? 3.077 9.613 6.579 1.00 81.12 79 GLN A CA 1
ATOM 634 C C . GLN A 1 79 ? 3.712 10.212 7.841 1.00 81.12 79 GLN A C 1
ATOM 636 O O . GLN A 1 79 ? 3.846 9.538 8.862 1.00 81.12 79 GLN A O 1
ATOM 641 N N . LYS A 1 80 ? 4.116 11.479 7.755 1.00 72.25 80 LYS A N 1
ATOM 642 C CA . LYS A 1 80 ? 4.589 12.240 8.909 1.00 72.25 80 LYS A CA 1
ATOM 6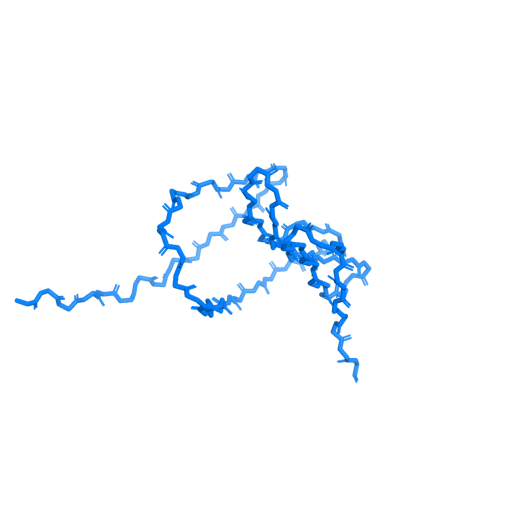43 C C . LYS A 1 80 ? 3.372 12.652 9.745 1.00 72.25 80 LYS A C 1
ATOM 645 O O . LYS A 1 80 ? 2.426 13.201 9.176 1.00 72.25 80 LYS A O 1
ATOM 650 N N . SER A 1 81 ? 3.392 12.326 11.040 1.00 58.28 81 SER A N 1
ATOM 651 C CA . SER A 1 81 ? 2.426 12.833 12.027 1.00 58.28 81 SER A CA 1
ATOM 652 C C . SER A 1 81 ? 2.508 14.344 12.170 1.00 58.28 81 SER A C 1
ATOM 654 O O . SER A 1 81 ? 3.635 14.884 12.069 1.00 58.28 81 SER A O 1
#

Organism: NCBI:txid299467

Secondary structure (DSSP, 8-state):
--------------TT-----PPP---SS---------S-SSEEEEEEE-SS-EEEEEEETTEEEEEEESSS-EEEEEPP-

Foldseek 3Di:
DDDPDPDPDDDDDDDPDDDDDDDDDDDPDDDDDDDDDDPDQWDWDDWDDDPQKIWTWIRHNNWIKIWIDPNPDIDIDTPDD

Sequence (81 aa):
MLKKSKIYAFVSFYDSRLLSLPFENSRSTSKILFRIKTYRSHAIIFLSAGPMDYFLITLENGTLKVRTNHGSGEAILHQKS

Radius of gyration: 14.69 Å; Cα contacts (8 Å, |Δi|>4): 84; chains: 1; bounding box: 35×28×42 Å